Protein AF-Q4JMR0-F1 (afdb_monomer_lite)

Secondary structure (DSSP, 8-state):
----------S--SSHHHHHHHHHHHHHHHHHHHHTT-HHHHHHHHHHHHHHHHHHHHHT--TT-HHHHHHHHHHHHHHHHHHHHHHHHHHHHHHHHHHHHHHHHHHHHTT--

Sequence (113 aa):
MVRLREADVSGVPVSKNEFLDQFNKLNAHIETALEMHDFDRARRIDMARRQMLHEFTSKVMPDGDKVFFDTLERCAADNARAITHITSEMGRIRRKAGRKMRQLNGYRASRTQ

pLDDT: mean 83.4, std 15.15, range [33.69, 96.56]

Structure (mmCIF, N/CA/C/O backbone):
data_AF-Q4JMR0-F1
#
_entry.id   AF-Q4JMR0-F1
#
loop_
_atom_site.group_PDB
_atom_site.id
_atom_site.type_symbol
_atom_site.label_atom_id
_atom_site.label_alt_id
_atom_site.label_comp_id
_atom_site.label_asym_id
_atom_site.label_entity_id
_atom_site.label_seq_id
_atom_site.pdbx_PDB_ins_code
_atom_site.Cartn_x
_atom_site.Cartn_y
_atom_site.Cartn_z
_atom_site.occupancy
_atom_site.B_iso_or_equiv
_atom_site.auth_seq_id
_atom_site.auth_comp_id
_atom_site.auth_asym_id
_atom_site.auth_atom_id
_atom_site.pdbx_PDB_model_num
ATOM 1 N N . MET A 1 1 ? 19.218 -20.739 4.755 1.00 33.69 1 MET A N 1
ATOM 2 C CA . MET A 1 1 ? 17.925 -20.989 4.080 1.00 33.69 1 MET A CA 1
ATOM 3 C C . MET A 1 1 ? 16.813 -20.502 5.009 1.00 33.69 1 MET A C 1
ATOM 5 O O . MET A 1 1 ? 16.395 -21.241 5.887 1.00 33.69 1 MET A O 1
ATOM 9 N N . VAL A 1 2 ? 16.423 -19.226 4.915 1.00 35.34 2 VAL A N 1
ATOM 10 C CA . VAL A 1 2 ? 15.405 -18.630 5.801 1.00 35.34 2 VAL A CA 1
ATOM 11 C C . VAL A 1 2 ? 14.059 -18.705 5.085 1.00 35.34 2 VAL A C 1
ATOM 13 O O . VAL A 1 2 ? 13.845 -18.015 4.092 1.00 35.34 2 VAL A O 1
ATOM 16 N N . ARG A 1 3 ? 13.166 -19.583 5.554 1.00 40.12 3 ARG A N 1
ATOM 17 C CA . ARG A 1 3 ? 11.754 -19.568 5.155 1.00 40.12 3 ARG A CA 1
ATOM 18 C C . ARG A 1 3 ? 11.122 -18.316 5.761 1.00 40.12 3 ARG A C 1
ATOM 20 O O . ARG A 1 3 ? 10.903 -18.274 6.968 1.00 40.12 3 ARG A O 1
ATOM 27 N N . LEU A 1 4 ? 10.837 -17.316 4.929 1.00 38.19 4 LEU A N 1
ATOM 28 C CA . LEU A 1 4 ? 9.882 -16.263 5.260 1.00 38.19 4 LEU A CA 1
ATOM 29 C C . LEU A 1 4 ? 8.526 -16.952 5.439 1.00 38.19 4 LEU A C 1
ATOM 31 O O . LEU A 1 4 ? 7.879 -17.305 4.455 1.00 38.19 4 LEU A O 1
ATOM 35 N N . ARG A 1 5 ? 8.156 -17.245 6.691 1.00 43.50 5 ARG A N 1
ATOM 36 C CA . ARG A 1 5 ? 6.794 -17.666 7.018 1.00 43.50 5 ARG A C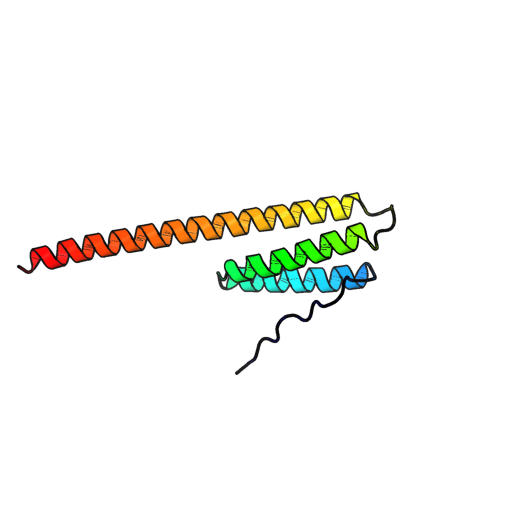A 1
ATOM 37 C C . ARG A 1 5 ? 5.865 -16.558 6.540 1.00 43.50 5 ARG A C 1
ATOM 39 O O . ARG A 1 5 ? 6.092 -15.386 6.840 1.00 43.50 5 ARG A O 1
ATOM 46 N N . GLU A 1 6 ? 4.880 -16.954 5.746 1.00 46.22 6 GLU A N 1
ATOM 47 C CA . GLU A 1 6 ? 3.750 -16.123 5.365 1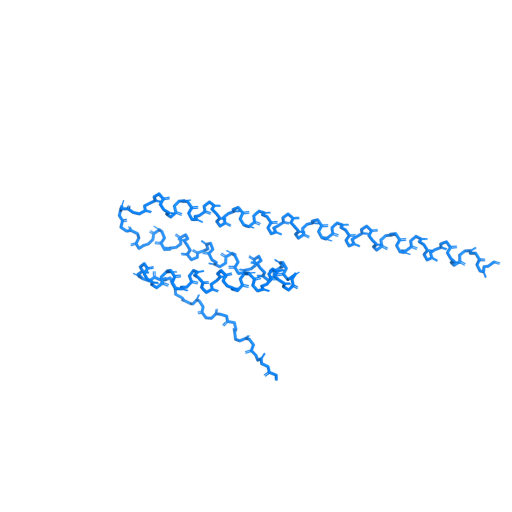.00 46.22 6 GLU A CA 1
ATOM 48 C C . GLU A 1 6 ? 3.207 -15.449 6.623 1.00 46.22 6 GLU A C 1
ATOM 50 O O . GLU A 1 6 ? 3.097 -16.084 7.673 1.00 46.22 6 GLU A O 1
ATOM 55 N N . ALA A 1 7 ? 2.987 -14.139 6.537 1.00 46.00 7 ALA A N 1
ATOM 56 C CA . ALA A 1 7 ? 2.469 -13.360 7.642 1.00 46.00 7 ALA A CA 1
ATOM 57 C C . ALA A 1 7 ? 1.128 -13.968 8.070 1.00 46.00 7 ALA A C 1
ATOM 59 O O . ALA A 1 7 ? 0.141 -13.877 7.344 1.00 46.00 7 ALA A O 1
ATOM 60 N N . ASP A 1 8 ? 1.130 -14.615 9.231 1.00 45.91 8 ASP A N 1
ATOM 61 C CA . ASP A 1 8 ? -0.069 -15.021 9.943 1.00 45.91 8 ASP A CA 1
ATOM 62 C C . ASP A 1 8 ? -0.809 -13.739 10.352 1.00 45.91 8 ASP A C 1
ATOM 64 O O . ASP A 1 8 ? -0.460 -13.072 11.325 1.00 45.91 8 ASP A O 1
ATOM 68 N N . VAL A 1 9 ? -1.750 -13.326 9.503 1.00 54.66 9 VAL A N 1
ATOM 69 C CA . VAL A 1 9 ? -2.705 -12.235 9.733 1.00 54.66 9 VAL A CA 1
ATOM 70 C C . VAL A 1 9 ? -4.089 -12.880 9.704 1.00 54.66 9 VAL A C 1
ATOM 72 O O . VAL A 1 9 ? -4.873 -12.665 8.785 1.00 54.66 9 VAL A O 1
ATOM 75 N N . SER A 1 10 ? -4.350 -13.793 10.641 1.00 52.53 10 SER A N 1
ATOM 76 C CA . SER A 1 10 ? -5.568 -14.616 10.649 1.00 52.53 10 SER A CA 1
ATOM 77 C C . SER A 1 10 ? -6.708 -14.063 11.518 1.00 52.53 10 SER A C 1
ATOM 79 O O . SER A 1 10 ? -7.729 -14.729 11.674 1.00 52.53 10 SER A O 1
ATOM 81 N N . GLY A 1 11 ? -6.608 -12.830 12.031 1.00 66.94 11 GLY A N 1
ATOM 82 C CA . GLY A 1 11 ? -7.671 -12.217 12.833 1.00 66.94 11 GLY A CA 1
ATOM 83 C C . GLY A 1 11 ? -7.814 -10.714 12.617 1.00 66.94 11 GLY A C 1
ATOM 84 O O . GLY 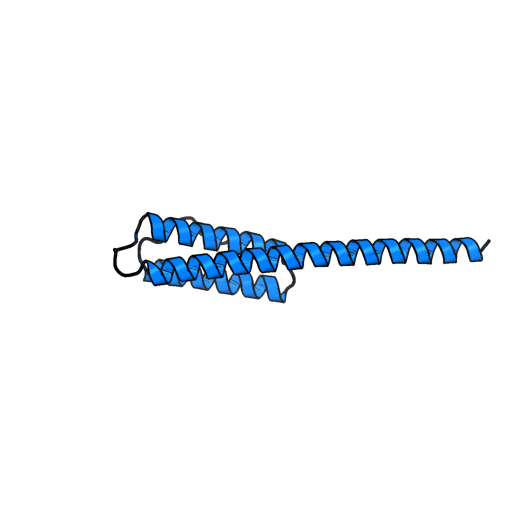A 1 11 ? -6.820 -10.000 12.511 1.00 66.94 11 GLY A O 1
ATOM 85 N N . VAL A 1 12 ? -9.063 -10.235 12.579 1.00 72.06 12 VAL A N 1
ATOM 86 C CA . VAL A 1 12 ? -9.374 -8.801 12.685 1.00 72.06 12 VAL A CA 1
ATOM 87 C C . VAL A 1 12 ? -8.888 -8.323 14.054 1.00 72.06 12 VAL A C 1
ATOM 89 O O . VAL A 1 12 ? -9.289 -8.930 15.050 1.00 72.06 12 VAL A O 1
ATOM 92 N N . PRO A 1 13 ? -8.067 -7.261 14.137 1.00 77.69 13 PRO A N 1
ATOM 93 C CA . PRO A 1 13 ? -7.642 -6.721 15.421 1.00 77.69 13 PRO A CA 1
ATOM 94 C C . PRO A 1 13 ? -8.856 -6.329 16.263 1.00 77.69 13 PRO A C 1
ATOM 96 O O . PRO A 1 13 ? -9.778 -5.692 15.753 1.00 77.69 13 PRO A O 1
ATOM 99 N N . VAL A 1 14 ? -8.861 -6.672 17.550 1.00 79.25 14 VAL A N 1
ATOM 100 C CA . VAL A 1 14 ? -10.007 -6.387 18.437 1.00 79.25 14 VAL A CA 1
ATOM 101 C C . VAL A 1 14 ? -9.826 -5.105 19.251 1.00 79.25 14 VAL A C 1
ATOM 103 O O . VAL A 1 14 ? -10.750 -4.657 19.924 1.00 79.25 14 VAL A O 1
ATOM 106 N N . SER A 1 15 ? -8.646 -4.482 19.181 1.00 85.81 15 SER A N 1
ATOM 107 C CA . SER A 1 15 ? -8.340 -3.210 19.843 1.00 85.81 15 SER A CA 1
ATOM 108 C C . SER A 1 15 ? -7.543 -2.267 18.940 1.00 85.81 15 SER A C 1
ATOM 110 O O . SER A 1 15 ? -6.853 -2.700 18.017 1.00 85.81 15 SER A O 1
ATOM 112 N N . LYS A 1 16 ? -7.587 -0.961 19.241 1.00 84.50 16 LYS A N 1
ATOM 113 C CA . LYS A 1 16 ? -6.831 0.069 18.506 1.00 84.50 16 LYS A CA 1
ATOM 114 C C . LYS A 1 16 ? -5.318 -0.175 18.535 1.00 84.50 16 LYS A C 1
ATOM 116 O O . LYS A 1 16 ? -4.662 0.017 17.520 1.00 84.50 16 LYS A O 1
ATOM 121 N N . ASN A 1 17 ? -4.769 -0.620 19.666 1.00 88.56 17 ASN A N 1
ATOM 122 C CA . ASN A 1 17 ? -3.331 -0.884 19.789 1.00 88.56 17 ASN A CA 1
ATOM 123 C C . ASN A 1 17 ? -2.908 -2.068 18.919 1.00 88.56 17 ASN A C 1
ATOM 125 O O . ASN A 1 17 ? -1.956 -1.963 18.154 1.00 88.56 17 ASN A O 1
ATOM 129 N N . GLU A 1 18 ? -3.670 -3.161 18.973 1.00 88.88 18 GLU A N 1
ATOM 130 C CA . GLU A 1 18 ? -3.414 -4.328 18.132 1.00 88.88 18 GLU A CA 1
ATOM 131 C C . GLU A 1 18 ? -3.539 -3.985 16.641 1.00 88.88 18 GLU A C 1
ATOM 133 O O . GLU A 1 18 ? -2.708 -4.404 15.835 1.00 88.88 18 GLU A O 1
ATOM 138 N N . PHE A 1 19 ? -4.533 -3.167 16.278 1.00 89.56 19 PHE A N 1
ATOM 139 C CA . PHE A 1 19 ? -4.675 -2.648 14.922 1.00 89.56 19 PHE A CA 1
ATOM 140 C C . PHE A 1 19 ? -3.426 -1.880 14.484 1.00 89.56 19 PHE A C 1
ATOM 142 O O . PHE A 1 19 ? -2.882 -2.166 13.421 1.00 89.56 19 PHE A O 1
ATOM 149 N N . LEU A 1 20 ? -2.944 -0.937 15.300 1.00 89.62 20 LEU A N 1
ATOM 150 C CA . LEU A 1 20 ? -1.766 -0.134 14.969 1.00 89.62 20 LEU A CA 1
ATOM 151 C C . LEU A 1 20 ? -0.508 -1.000 14.821 1.00 89.62 20 LEU A C 1
ATOM 153 O O . LEU A 1 20 ? 0.255 -0.800 13.877 1.00 89.62 20 LEU A O 1
ATOM 157 N N . ASP A 1 21 ? -0.317 -1.996 15.687 1.00 93.19 21 ASP A N 1
ATOM 158 C CA . ASP A 1 21 ? 0.815 -2.923 15.600 1.00 93.19 21 ASP A CA 1
ATOM 159 C C . ASP A 1 21 ? 0.792 -3.733 14.301 1.00 93.19 21 ASP A C 1
ATOM 161 O O . ASP A 1 21 ? 1.806 -3.845 13.603 1.00 93.19 21 ASP A O 1
ATOM 165 N N . GLN A 1 22 ? -0.365 -4.299 13.950 1.00 92.88 22 GLN A N 1
ATOM 166 C CA . GLN A 1 22 ? -0.513 -5.069 12.719 1.00 92.88 22 GLN A CA 1
ATOM 167 C C . GLN A 1 22 ? -0.400 -4.177 11.471 1.00 92.88 22 GLN A C 1
ATOM 169 O O . GLN A 1 22 ? 0.284 -4.541 10.510 1.00 92.88 22 GLN A O 1
ATOM 174 N N . PHE A 1 23 ? -0.990 -2.981 11.501 1.00 92.56 23 PHE A N 1
ATOM 175 C CA . PHE A 1 23 ? -0.908 -2.000 10.421 1.00 92.56 23 PHE A CA 1
ATOM 176 C C . PHE A 1 23 ? 0.542 -1.570 10.159 1.00 92.56 23 PHE A C 1
ATOM 178 O O . PHE A 1 23 ? 0.993 -1.569 9.012 1.00 92.56 23 PHE A O 1
ATOM 185 N N . ASN A 1 24 ? 1.306 -1.287 11.219 1.00 93.06 24 ASN A N 1
ATOM 186 C CA . ASN A 1 24 ? 2.718 -0.921 11.120 1.00 93.06 24 ASN A CA 1
ATOM 187 C C . ASN A 1 24 ? 3.586 -2.072 10.594 1.00 93.06 24 ASN A C 1
ATOM 189 O O . ASN A 1 24 ? 4.455 -1.843 9.753 1.00 93.06 24 ASN A O 1
ATOM 193 N N . LYS A 1 25 ? 3.322 -3.320 11.007 1.00 95.50 25 LYS A N 1
ATOM 194 C CA . LYS A 1 25 ? 4.004 -4.501 10.440 1.00 95.50 25 LYS A CA 1
ATOM 195 C C . LYS A 1 25 ? 3.768 -4.623 8.934 1.00 95.50 25 LYS A C 1
ATOM 197 O O . LYS A 1 25 ? 4.703 -4.891 8.180 1.00 95.50 25 LYS A O 1
ATOM 202 N N . LEU A 1 26 ? 2.532 -4.411 8.481 1.00 95.06 26 LEU A N 1
ATOM 203 C CA . LEU A 1 26 ? 2.209 -4.437 7.054 1.00 95.06 26 LEU A CA 1
ATOM 204 C C . LEU A 1 26 ? 2.881 -3.288 6.292 1.00 95.06 26 LEU A C 1
ATOM 206 O O . LEU A 1 26 ? 3.369 -3.525 5.189 1.00 95.06 26 LEU A O 1
ATOM 210 N N . ASN A 1 27 ? 2.976 -2.089 6.877 1.00 94.25 27 ASN A N 1
ATOM 211 C CA . ASN A 1 27 ? 3.726 -0.973 6.286 1.00 94.25 27 ASN A CA 1
ATOM 212 C C . ASN A 1 27 ? 5.202 -1.320 6.084 1.00 94.25 27 ASN A C 1
ATOM 214 O O . ASN A 1 27 ? 5.690 -1.203 4.963 1.00 94.25 27 ASN A O 1
ATOM 218 N N . ALA A 1 28 ? 5.870 -1.847 7.112 1.00 95.75 28 ALA A N 1
ATOM 219 C CA . ALA A 1 28 ? 7.270 -2.252 7.010 1.00 95.75 28 ALA A CA 1
ATOM 220 C C . ALA A 1 28 ? 7.483 -3.300 5.901 1.00 95.75 28 ALA A C 1
ATOM 222 O O . ALA A 1 28 ? 8.415 -3.207 5.105 1.00 95.75 28 ALA A O 1
ATOM 223 N N . HIS A 1 29 ? 6.579 -4.279 5.776 1.00 95.38 29 HIS A N 1
ATOM 224 C CA . HIS A 1 29 ? 6.656 -5.269 4.699 1.00 95.38 29 HIS A CA 1
ATOM 225 C C . HIS A 1 29 ? 6.420 -4.676 3.299 1.00 95.38 29 HIS A C 1
ATOM 227 O O . HIS A 1 29 ? 7.023 -5.155 2.334 1.00 95.38 29 HIS A O 1
ATOM 233 N N . ILE A 1 30 ? 5.550 -3.666 3.170 1.00 94.00 30 ILE A N 1
ATOM 234 C CA . ILE A 1 30 ? 5.350 -2.931 1.912 1.00 94.00 30 ILE A CA 1
ATOM 235 C C . ILE A 1 30 ? 6.628 -2.175 1.554 1.00 94.00 30 ILE A C 1
ATOM 237 O O . ILE A 1 30 ? 7.097 -2.312 0.428 1.00 94.00 30 ILE A O 1
ATOM 241 N N . GLU A 1 31 ? 7.217 -1.444 2.500 1.00 94.50 31 GLU A N 1
ATOM 242 C CA . GLU A 1 31 ? 8.467 -0.698 2.309 1.00 94.50 31 GLU A CA 1
ATOM 243 C C . GLU A 1 31 ? 9.597 -1.618 1.836 1.00 94.50 31 GLU A C 1
ATOM 245 O O . GLU A 1 31 ? 10.160 -1.392 0.765 1.00 94.50 31 GLU A O 1
ATOM 250 N N . THR A 1 32 ? 9.828 -2.741 2.525 1.00 96.56 32 THR A N 1
ATOM 251 C CA . THR A 1 32 ? 10.826 -3.738 2.100 1.00 96.56 32 THR A CA 1
ATOM 252 C C . THR A 1 32 ? 10.543 -4.286 0.693 1.00 96.56 32 THR A C 1
ATOM 254 O O . THR A 1 32 ? 11.461 -4.514 -0.094 1.00 96.56 32 THR A O 1
ATOM 257 N N . ALA A 1 33 ? 9.276 -4.529 0.334 1.00 93.88 33 ALA A N 1
ATOM 258 C CA . ALA A 1 33 ? 8.932 -5.001 -1.009 1.00 93.88 33 ALA A CA 1
ATOM 259 C C . ALA A 1 33 ? 9.187 -3.932 -2.088 1.00 93.88 33 ALA A C 1
ATOM 261 O O . ALA A 1 33 ? 9.639 -4.270 -3.184 1.00 93.88 33 ALA A O 1
ATOM 262 N N . LEU A 1 34 ? 8.940 -2.655 -1.780 1.00 91.50 34 LEU A N 1
ATOM 263 C CA . LEU A 1 34 ? 9.223 -1.530 -2.674 1.00 91.50 34 LEU A CA 1
ATOM 264 C C . LEU A 1 34 ? 10.729 -1.331 -2.885 1.00 91.50 34 LEU A C 1
ATOM 266 O O . LEU A 1 34 ? 11.151 -1.151 -4.029 1.00 91.50 34 LEU A O 1
ATOM 270 N N . GLU A 1 35 ? 11.531 -1.427 -1.822 1.00 94.38 35 GLU A N 1
ATOM 271 C CA . GLU A 1 35 ? 13.001 -1.367 -1.881 1.00 94.38 35 GLU A CA 1
ATOM 272 C C . GLU A 1 35 ? 13.586 -2.465 -2.775 1.00 94.38 35 GLU A C 1
ATOM 274 O O . GLU A 1 35 ? 14.505 -2.223 -3.552 1.00 94.38 35 GLU A O 1
ATOM 279 N N . MET A 1 36 ? 13.007 -3.667 -2.729 1.00 94.44 36 MET A N 1
ATOM 280 C CA . MET A 1 36 ? 13.404 -4.785 -3.591 1.00 94.44 36 MET A CA 1
ATOM 281 C C . MET A 1 36 ? 12.802 -4.724 -5.003 1.00 94.44 36 MET A C 1
ATOM 283 O O . MET A 1 36 ? 12.987 -5.654 -5.790 1.00 94.44 36 MET A O 1
ATOM 287 N N . HIS A 1 37 ? 12.059 -3.663 -5.334 1.00 91.88 37 HIS A N 1
ATOM 288 C CA . HIS A 1 37 ? 11.308 -3.517 -6.585 1.00 91.88 37 HIS A CA 1
ATOM 289 C C . HIS A 1 37 ? 10.323 -4.670 -6.869 1.00 91.88 37 HIS A C 1
ATOM 291 O O . HIS A 1 37 ? 9.938 -4.912 -8.019 1.00 91.88 37 HIS A O 1
ATOM 297 N N . ASP A 1 38 ? 9.880 -5.374 -5.826 1.00 93.19 38 ASP A N 1
ATOM 298 C CA . ASP A 1 38 ? 8.872 -6.430 -5.895 1.00 93.19 38 ASP A CA 1
ATOM 299 C C . ASP A 1 38 ? 7.473 -5.814 -5.742 1.00 93.19 38 ASP A C 1
ATOM 301 O O . ASP A 1 38 ? 6.782 -5.949 -4.727 1.00 93.19 38 ASP A O 1
ATOM 305 N N . PHE A 1 39 ? 7.061 -5.078 -6.778 1.00 90.12 39 PHE A N 1
ATOM 306 C CA . PHE A 1 39 ? 5.797 -4.334 -6.784 1.00 90.12 39 PHE A CA 1
ATOM 307 C C . PHE A 1 39 ? 4.565 -5.244 -6.705 1.00 90.12 39 PHE A C 1
ATOM 309 O O . PHE A 1 39 ? 3.540 -4.855 -6.145 1.00 90.12 39 PHE A O 1
ATOM 316 N N . ASP A 1 40 ? 4.661 -6.474 -7.214 1.00 90.12 40 ASP A N 1
ATOM 317 C CA . ASP A 1 40 ? 3.582 -7.453 -7.104 1.00 90.12 40 ASP A CA 1
ATOM 318 C C . ASP A 1 40 ? 3.391 -7.916 -5.659 1.00 90.12 40 ASP A C 1
ATOM 320 O O . ASP A 1 40 ? 2.253 -8.040 -5.197 1.00 90.12 40 ASP A O 1
ATOM 324 N N . ARG A 1 41 ? 4.486 -8.140 -4.923 1.00 93.44 41 ARG A N 1
ATOM 325 C CA . ARG A 1 41 ? 4.419 -8.427 -3.489 1.00 93.44 41 ARG A CA 1
ATOM 326 C C . ARG A 1 41 ? 3.910 -7.228 -2.700 1.00 93.44 41 ARG A C 1
ATOM 328 O O . ARG A 1 41 ? 3.007 -7.414 -1.887 1.00 93.44 41 ARG A O 1
ATOM 335 N N . ALA A 1 42 ? 4.414 -6.023 -2.976 1.00 93.94 42 ALA A N 1
ATOM 336 C CA . ALA A 1 42 ? 3.935 -4.796 -2.335 1.00 93.94 42 ALA A CA 1
ATOM 337 C C . ALA A 1 42 ? 2.413 -4.637 -2.506 1.00 93.94 42 ALA A C 1
ATOM 339 O O . ALA A 1 42 ? 1.700 -4.395 -1.535 1.00 93.94 42 ALA A O 1
ATOM 340 N N . ARG A 1 43 ? 1.894 -4.891 -3.717 1.00 92.12 43 ARG A N 1
ATOM 341 C CA . ARG A 1 43 ? 0.454 -4.858 -4.012 1.00 92.12 43 ARG A CA 1
ATOM 342 C C . ARG A 1 43 ? -0.350 -5.869 -3.189 1.00 92.12 43 ARG A C 1
ATOM 344 O O . ARG A 1 43 ? -1.409 -5.516 -2.679 1.00 92.12 43 ARG A O 1
ATOM 351 N N . ARG A 1 44 ? 0.120 -7.116 -3.058 1.00 93.44 44 ARG A N 1
ATOM 352 C CA . ARG A 1 44 ? -0.581 -8.148 -2.266 1.00 93.44 44 ARG A CA 1
ATOM 353 C C . ARG A 1 44 ? -0.640 -7.791 -0.780 1.00 93.44 44 ARG A C 1
ATOM 355 O O . ARG A 1 44 ? -1.685 -7.961 -0.161 1.00 93.44 44 ARG A O 1
ATOM 362 N N . ILE A 1 45 ? 0.453 -7.269 -0.224 1.00 94.62 45 ILE A N 1
ATOM 363 C CA . ILE A 1 45 ? 0.499 -6.847 1.185 1.00 94.62 45 ILE A CA 1
ATOM 364 C C . ILE A 1 45 ? -0.416 -5.635 1.408 1.00 94.62 45 ILE A C 1
ATOM 366 O O . ILE A 1 45 ? -1.171 -5.602 2.377 1.00 94.62 45 ILE A O 1
ATOM 370 N N . ASP A 1 46 ? -0.414 -4.671 0.484 1.00 93.69 46 ASP A N 1
ATOM 371 C CA . ASP A 1 46 ? -1.294 -3.501 0.542 1.00 93.69 46 ASP A CA 1
ATOM 372 C C . ASP A 1 46 ? -2.786 -3.878 0.504 1.00 93.69 46 ASP A C 1
ATOM 374 O O . ASP A 1 46 ? -3.590 -3.299 1.236 1.00 93.69 46 ASP A O 1
ATOM 378 N N . MET A 1 47 ? -3.159 -4.895 -0.285 1.00 92.19 47 MET A N 1
ATOM 379 C CA . MET A 1 47 ? -4.518 -5.450 -0.272 1.00 92.19 47 MET A CA 1
ATOM 380 C C . MET A 1 47 ? -4.908 -5.976 1.113 1.00 92.19 47 MET A C 1
ATOM 382 O O . MET A 1 47 ? -5.987 -5.639 1.595 1.00 92.19 47 MET A O 1
ATOM 386 N N . ALA A 1 48 ? -4.030 -6.742 1.766 1.00 93.50 48 ALA A N 1
ATOM 387 C CA . ALA A 1 48 ? -4.280 -7.243 3.118 1.00 93.50 48 ALA A CA 1
ATOM 388 C C . ALA A 1 48 ? -4.409 -6.096 4.138 1.00 93.50 48 ALA A C 1
ATOM 390 O O . ALA A 1 48 ? -5.330 -6.096 4.952 1.00 93.50 48 ALA A O 1
ATOM 391 N N . ARG A 1 49 ? -3.547 -5.072 4.043 1.00 94.38 49 ARG A N 1
ATOM 392 C CA . ARG A 1 49 ? -3.607 -3.874 4.901 1.00 94.38 49 ARG A CA 1
ATOM 393 C C . ARG A 1 49 ? -4.938 -3.140 4.768 1.00 94.38 49 ARG A C 1
ATOM 395 O O . ARG A 1 49 ? -5.524 -2.748 5.772 1.00 94.38 49 ARG A O 1
ATOM 402 N N . ARG A 1 50 ? -5.429 -2.960 3.538 1.00 92.75 50 ARG A N 1
ATOM 403 C CA . ARG A 1 50 ? -6.724 -2.310 3.281 1.00 92.75 50 ARG A CA 1
ATOM 404 C C . ARG A 1 50 ? -7.902 -3.139 3.772 1.00 92.75 50 ARG A C 1
ATOM 406 O O . ARG A 1 50 ? -8.836 -2.562 4.315 1.00 92.75 50 ARG A O 1
ATOM 413 N N . GLN A 1 51 ? -7.846 -4.460 3.615 1.00 92.06 51 GLN A N 1
ATOM 414 C CA . GLN A 1 51 ? -8.890 -5.345 4.125 1.00 92.06 51 GLN A CA 1
ATOM 415 C C . GLN A 1 51 ? -8.986 -5.261 5.653 1.00 92.06 51 GLN A C 1
ATOM 417 O O . GLN A 1 51 ? -10.067 -5.029 6.181 1.00 92.06 51 GLN A O 1
ATOM 422 N N . MET A 1 52 ? -7.850 -5.352 6.350 1.00 91.38 52 MET A N 1
ATOM 423 C CA . MET A 1 52 ? -7.783 -5.203 7.808 1.00 91.38 52 MET A CA 1
ATOM 424 C C . MET A 1 52 ? -8.329 -3.852 8.272 1.00 91.38 52 MET A C 1
ATOM 426 O O . MET A 1 52 ? -9.104 -3.797 9.223 1.00 91.38 52 MET A O 1
ATOM 430 N N . LEU A 1 53 ? -7.930 -2.768 7.602 1.00 90.56 53 LEU A N 1
ATOM 431 C CA . LEU A 1 53 ? -8.411 -1.423 7.897 1.00 90.56 53 LEU A CA 1
ATOM 432 C C . LEU A 1 53 ? -9.934 -1.339 7.784 1.00 90.56 53 LEU A C 1
ATOM 434 O O . LEU A 1 53 ? -10.584 -0.927 8.737 1.00 90.56 53 LEU A O 1
ATOM 438 N N . HIS A 1 54 ? -10.487 -1.800 6.664 1.00 88.94 54 HIS A N 1
ATOM 439 C CA . HIS A 1 54 ? -11.925 -1.785 6.424 1.00 88.94 54 HIS A CA 1
ATOM 440 C C . HIS A 1 54 ? -12.707 -2.645 7.433 1.00 88.94 54 HIS A C 1
ATOM 442 O O . HIS A 1 54 ? -13.784 -2.275 7.900 1.00 88.94 54 HIS A O 1
ATOM 448 N N . GLU A 1 55 ? -12.173 -3.811 7.795 1.00 88.62 55 GLU A N 1
ATOM 449 C CA . GLU A 1 55 ? -12.809 -4.694 8.772 1.00 88.62 55 GLU A CA 1
ATOM 450 C C . GLU A 1 55 ? -12.776 -4.110 10.184 1.00 88.62 55 GLU A C 1
ATOM 452 O O . GLU A 1 55 ? -13.769 -4.215 10.905 1.00 88.62 55 GLU A O 1
ATOM 457 N N . PHE A 1 56 ? -11.671 -3.467 10.569 1.00 87.12 56 PHE A N 1
ATOM 458 C CA . PHE A 1 56 ? -11.537 -2.805 11.863 1.00 87.12 56 PHE A CA 1
ATOM 459 C C . PHE A 1 56 ? -12.510 -1.626 11.993 1.00 87.12 56 PHE A C 1
ATOM 461 O O . PHE A 1 56 ? -13.240 -1.530 12.983 1.00 87.12 56 PHE A O 1
ATOM 468 N N . THR A 1 57 ? -12.577 -0.768 10.969 1.00 85.19 57 THR A N 1
ATOM 469 C CA . THR A 1 57 ? -13.476 0.397 10.943 1.00 85.19 57 THR A CA 1
ATOM 470 C C . THR A 1 57 ? -14.945 -0.006 10.963 1.00 85.19 57 THR A C 1
ATOM 472 O O . THR A 1 57 ? -15.754 0.662 11.600 1.00 85.19 57 THR A O 1
ATOM 475 N N . SER A 1 58 ? -15.290 -1.129 10.332 1.00 83.31 58 SER A N 1
ATOM 476 C CA . SER A 1 58 ? -16.674 -1.605 10.261 1.00 83.31 58 SER A CA 1
ATOM 477 C C . SER A 1 58 ? -17.153 -2.339 11.520 1.00 83.31 58 SER A C 1
ATOM 479 O O . SER A 1 58 ? -18.354 -2.367 11.774 1.00 83.31 58 SER A O 1
ATOM 481 N N . LYS A 1 59 ? -16.258 -2.989 12.281 1.00 81.25 59 LYS A N 1
ATOM 482 C CA . LYS A 1 59 ? -16.647 -3.930 13.357 1.00 81.25 59 LYS A CA 1
ATOM 483 C C . LYS A 1 59 ? -16.328 -3.461 14.772 1.00 81.25 59 LYS A C 1
ATOM 485 O O . LYS A 1 59 ? -16.977 -3.915 15.709 1.00 81.25 59 LYS A O 1
ATOM 490 N N . VAL A 1 60 ? -15.305 -2.628 14.942 1.00 75.88 60 VAL A N 1
ATOM 491 C CA . VAL A 1 60 ? -14.716 -2.342 16.264 1.00 75.88 60 VAL A CA 1
ATOM 492 C C . VAL A 1 60 ? -14.833 -0.864 16.633 1.00 75.88 60 VAL A C 1
ATOM 494 O O . VAL A 1 60 ? -14.672 -0.501 17.796 1.00 75.88 60 VAL A O 1
ATOM 497 N N . MET A 1 61 ? -15.100 0.011 15.664 1.00 70.44 61 MET A N 1
ATOM 498 C CA . MET A 1 61 ? -14.833 1.434 15.830 1.00 70.44 61 MET A CA 1
ATOM 499 C C . MET A 1 61 ? -15.843 2.136 16.766 1.00 70.44 61 MET A C 1
ATOM 501 O O . MET A 1 61 ? -17.039 2.128 16.480 1.00 70.44 61 MET A O 1
ATOM 505 N N . PRO A 1 62 ? -15.388 2.793 17.851 1.00 60.97 62 PRO A N 1
ATOM 506 C CA . PRO A 1 62 ? -16.219 3.704 18.637 1.00 60.97 62 PRO A CA 1
ATOM 507 C C . PRO A 1 62 ? -16.332 5.060 17.925 1.00 60.97 62 PRO A C 1
ATOM 509 O O . PRO A 1 62 ? -15.339 5.532 17.377 1.00 60.97 62 PRO A O 1
ATOM 512 N N . ASP A 1 63 ? -17.497 5.714 17.978 1.00 60.94 63 ASP A N 1
ATOM 513 C CA . ASP A 1 63 ? -17.900 6.904 17.189 1.00 60.94 63 ASP A CA 1
ATOM 514 C C . ASP A 1 63 ? -16.948 8.136 17.190 1.00 60.94 63 ASP A C 1
ATOM 516 O O . ASP A 1 63 ? -17.192 9.108 16.478 1.00 60.94 63 ASP A O 1
ATOM 520 N N . GLY A 1 64 ? -15.832 8.125 17.926 1.00 63.66 64 GLY A N 1
ATOM 521 C CA . GLY A 1 64 ? -14.895 9.250 18.054 1.00 63.66 64 GLY A CA 1
ATOM 522 C C . GLY A 1 64 ? -13.776 9.361 17.003 1.00 63.66 64 GLY A C 1
ATOM 523 O O . GLY A 1 64 ? -13.216 10.443 16.856 1.00 63.66 64 GLY A O 1
ATOM 524 N N . ASP A 1 65 ? -13.444 8.299 16.257 1.00 77.25 65 ASP A N 1
ATOM 525 C CA . ASP A 1 65 ? -12.222 8.258 15.418 1.00 77.25 65 ASP A CA 1
ATOM 526 C C . ASP A 1 65 ? -12.473 8.214 13.894 1.00 77.25 65 ASP A C 1
ATOM 528 O O . ASP A 1 65 ? -11.541 8.030 13.105 1.00 77.25 65 ASP A O 1
ATOM 532 N N . LYS A 1 66 ? -13.716 8.416 13.437 1.00 79.12 66 LYS A N 1
ATOM 533 C CA . LYS A 1 66 ? -14.103 8.199 12.029 1.00 79.12 66 LYS A CA 1
ATOM 534 C C . LYS A 1 66 ? -13.221 8.950 11.021 1.00 79.12 66 LYS A C 1
ATOM 536 O O . LYS A 1 66 ? -12.783 8.375 10.031 1.00 79.12 66 LYS A O 1
ATOM 541 N N . VAL A 1 67 ? -12.921 10.225 11.279 1.00 85.00 67 VAL A N 1
ATOM 542 C CA . VAL A 1 67 ? -12.126 11.067 10.361 1.00 85.00 67 VAL A CA 1
ATOM 543 C C . VAL A 1 67 ? -10.689 10.556 10.209 1.00 85.00 67 VAL A C 1
ATOM 545 O O . VAL A 1 67 ? -10.131 10.598 9.110 1.00 85.00 67 VAL A O 1
ATOM 548 N N . PHE A 1 68 ? -10.089 10.054 11.291 1.00 84.31 68 PHE A N 1
ATOM 549 C CA . PHE A 1 68 ? -8.748 9.469 11.258 1.00 84.31 68 PHE A CA 1
ATOM 550 C C . PHE A 1 68 ? -8.720 8.241 10.344 1.00 84.31 68 PHE A C 1
ATOM 552 O O . PHE A 1 68 ? -7.868 8.141 9.460 1.00 84.31 68 PHE A O 1
ATOM 559 N N . PHE A 1 69 ? -9.692 7.347 10.504 1.00 84.88 69 PHE A N 1
ATOM 560 C CA . PHE A 1 69 ? -9.768 6.124 9.715 1.00 84.88 69 PHE A CA 1
ATOM 561 C C . PHE A 1 69 ? -10.180 6.364 8.258 1.00 84.88 69 PHE A C 1
ATOM 563 O O . PHE A 1 69 ? -9.571 5.774 7.369 1.00 84.88 69 PHE A O 1
ATOM 570 N N . ASP A 1 70 ? -11.104 7.292 7.987 1.00 87.06 70 ASP A N 1
ATOM 571 C CA . ASP A 1 70 ? -11.429 7.729 6.620 1.00 87.06 70 ASP A CA 1
ATOM 572 C C . ASP A 1 70 ? -10.167 8.261 5.907 1.00 87.06 70 ASP A C 1
ATOM 574 O O . ASP A 1 70 ? -9.933 8.001 4.724 1.00 87.06 70 ASP A O 1
ATOM 578 N N . THR A 1 71 ? -9.326 9.010 6.631 1.00 87.81 71 THR A N 1
ATOM 579 C CA . THR A 1 71 ? -8.048 9.513 6.105 1.00 87.81 71 THR A CA 1
ATOM 580 C C . THR A 1 71 ? -7.080 8.364 5.837 1.00 87.81 71 THR A C 1
ATOM 582 O O . THR A 1 71 ? -6.451 8.318 4.779 1.00 87.81 71 THR A O 1
ATOM 585 N N . LEU A 1 72 ? -6.994 7.404 6.757 1.00 89.25 72 LEU A N 1
ATOM 586 C CA . LEU A 1 72 ? -6.138 6.231 6.616 1.00 89.25 72 LEU A CA 1
ATOM 587 C C . LEU A 1 72 ? -6.551 5.360 5.417 1.00 89.25 72 LEU A C 1
ATOM 589 O O . LEU A 1 72 ? -5.687 4.884 4.676 1.00 89.25 72 LEU A O 1
ATOM 593 N N . GLU A 1 73 ? -7.856 5.207 5.177 1.00 89.44 73 GLU A N 1
ATOM 594 C CA . GLU A 1 73 ? -8.399 4.481 4.023 1.00 89.44 73 GLU A CA 1
ATOM 595 C C . GLU A 1 73 ? -8.033 5.167 2.709 1.00 89.44 73 GLU A C 1
ATOM 597 O O . GLU A 1 73 ? -7.575 4.501 1.776 1.00 89.44 73 GLU A O 1
ATOM 602 N N . ARG A 1 74 ? -8.152 6.500 2.645 1.00 91.06 74 ARG A N 1
ATOM 603 C CA . ARG A 1 74 ? -7.729 7.281 1.472 1.00 91.06 74 ARG A CA 1
ATOM 604 C C . ARG A 1 74 ? -6.241 7.102 1.194 1.00 91.06 74 ARG A C 1
ATOM 606 O O . ARG A 1 74 ? -5.886 6.736 0.079 1.00 91.06 74 ARG A O 1
ATOM 613 N N . CYS A 1 75 ? -5.383 7.252 2.203 1.00 90.56 75 CYS A N 1
ATOM 614 C CA . CYS A 1 75 ? -3.940 7.042 2.050 1.00 90.56 75 CYS A CA 1
ATOM 615 C C . CYS A 1 75 ? -3.622 5.638 1.518 1.00 90.56 75 CYS A C 1
ATOM 617 O O . CYS A 1 75 ? -2.809 5.469 0.608 1.00 90.56 75 CYS A O 1
ATOM 619 N N . ALA A 1 76 ? -4.290 4.612 2.047 1.00 89.50 76 ALA A N 1
ATOM 620 C CA . ALA A 1 76 ? -4.079 3.251 1.584 1.00 89.50 76 ALA A CA 1
ATOM 621 C C . ALA A 1 76 ? -4.578 3.042 0.142 1.00 89.50 76 ALA A C 1
ATOM 623 O O . ALA A 1 76 ? -3.914 2.369 -0.648 1.00 89.50 76 ALA A O 1
ATOM 624 N N . ALA A 1 77 ? -5.711 3.637 -0.234 1.00 88.62 77 ALA A N 1
ATOM 625 C CA . ALA A 1 77 ? -6.209 3.609 -1.606 1.00 88.62 77 ALA A CA 1
ATOM 626 C C . ALA A 1 77 ? -5.263 4.332 -2.581 1.00 88.62 77 ALA A C 1
ATOM 628 O O . ALA A 1 77 ? -5.094 3.890 -3.718 1.00 88.62 77 ALA A O 1
ATOM 629 N N . ASP A 1 78 ? -4.641 5.429 -2.159 1.00 92.75 78 ASP A N 1
ATOM 630 C CA . ASP A 1 78 ? -3.685 6.195 -2.962 1.00 92.75 78 ASP A CA 1
ATOM 631 C C . ASP A 1 78 ? -2.411 5.381 -3.216 1.00 92.75 78 ASP A C 1
ATOM 633 O O . ASP A 1 78 ? -1.969 5.267 -4.364 1.00 92.75 78 ASP A O 1
ATOM 637 N N . ASN A 1 79 ? -1.900 4.705 -2.182 1.00 90.44 79 ASN A N 1
ATOM 638 C CA . ASN A 1 79 ? -0.784 3.763 -2.296 1.00 90.44 79 ASN A CA 1
ATOM 639 C C . ASN A 1 79 ? -1.088 2.645 -3.305 1.00 90.44 79 ASN A C 1
ATOM 641 O O . ASN A 1 79 ? -0.268 2.353 -4.180 1.00 90.44 79 ASN A O 1
ATOM 645 N N . ALA A 1 80 ? -2.292 2.066 -3.254 1.00 89.25 80 ALA A N 1
ATOM 646 C CA . ALA A 1 80 ? -2.714 1.037 -4.202 1.00 89.25 80 ALA A CA 1
ATOM 647 C C . ALA A 1 80 ? -2.700 1.539 -5.658 1.00 89.25 80 ALA A C 1
ATOM 649 O O . ALA A 1 80 ? -2.252 0.825 -6.566 1.00 89.25 80 ALA A O 1
ATOM 650 N N . ARG A 1 81 ? -3.158 2.779 -5.893 1.00 90.94 81 ARG A N 1
ATOM 651 C CA . ARG A 1 81 ? -3.131 3.406 -7.225 1.00 90.94 81 ARG A CA 1
ATOM 652 C C . ARG A 1 81 ? -1.698 3.645 -7.695 1.00 90.94 81 ARG A C 1
ATOM 654 O O . ARG A 1 81 ? -1.378 3.300 -8.834 1.00 90.94 81 ARG A O 1
ATOM 661 N N . ALA A 1 82 ? -0.826 4.146 -6.822 1.00 90.12 82 ALA A N 1
ATOM 662 C CA . ALA A 1 82 ? 0.582 4.378 -7.133 1.00 90.12 82 ALA A CA 1
ATOM 663 C C . ALA A 1 82 ? 1.318 3.076 -7.503 1.00 90.12 82 ALA A C 1
ATOM 665 O O . ALA A 1 82 ? 1.943 3.002 -8.564 1.00 90.12 82 ALA A O 1
ATOM 666 N N . ILE A 1 83 ? 1.179 2.018 -6.692 1.00 89.44 83 ILE A N 1
ATOM 667 C CA . ILE A 1 83 ? 1.804 0.708 -6.952 1.00 89.44 83 ILE A CA 1
ATOM 668 C C . ILE A 1 83 ? 1.306 0.123 -8.282 1.00 89.44 83 ILE A C 1
ATOM 670 O O . ILE A 1 83 ? 2.098 -0.383 -9.084 1.00 89.44 83 ILE A O 1
ATOM 674 N N . THR A 1 84 ? 0.004 0.226 -8.559 1.00 89.12 84 THR A N 1
ATOM 675 C CA . THR A 1 84 ? -0.596 -0.263 -9.812 1.00 89.12 84 THR A CA 1
ATOM 676 C C . THR A 1 84 ? -0.060 0.488 -11.031 1.00 89.12 84 THR A C 1
ATOM 678 O O . THR A 1 84 ? 0.277 -0.130 -12.048 1.00 89.12 84 THR A O 1
ATOM 681 N N . HIS A 1 85 ? 0.062 1.812 -10.927 1.00 91.44 85 HIS A N 1
ATOM 682 C CA . HIS A 1 85 ? 0.609 2.649 -11.988 1.00 91.44 85 HIS A CA 1
ATOM 683 C C . HIS A 1 85 ? 2.076 2.298 -12.282 1.00 91.44 85 HIS A C 1
ATOM 685 O O . HIS A 1 85 ? 2.428 2.032 -13.432 1.00 91.44 85 HIS A O 1
ATOM 691 N N . ILE A 1 86 ? 2.913 2.190 -11.242 1.00 90.56 86 ILE A N 1
ATOM 692 C CA . ILE A 1 86 ? 4.330 1.813 -11.376 1.00 90.56 86 ILE A CA 1
ATOM 693 C C . ILE A 1 86 ? 4.471 0.428 -12.018 1.00 90.56 86 ILE A C 1
ATOM 695 O O . ILE A 1 86 ? 5.248 0.257 -12.958 1.00 90.56 86 ILE A O 1
ATOM 699 N N . THR A 1 87 ? 3.686 -0.552 -11.562 1.00 88.75 87 THR A N 1
ATOM 700 C CA . THR A 1 87 ? 3.703 -1.920 -12.107 1.00 88.75 87 THR A CA 1
ATOM 701 C C . THR A 1 87 ? 3.365 -1.928 -13.602 1.00 88.75 87 THR A C 1
ATOM 703 O O . THR A 1 87 ? 4.017 -2.606 -14.403 1.00 88.75 87 THR A O 1
ATOM 706 N N . SER A 1 88 ? 2.379 -1.123 -14.003 1.00 90.19 88 SER A N 1
ATOM 707 C CA . SER A 1 88 ? 1.944 -1.004 -15.397 1.00 90.19 88 SER A CA 1
ATOM 708 C C . SER A 1 88 ? 3.016 -0.365 -16.284 1.00 90.19 88 SER A C 1
ATOM 710 O O . SER A 1 88 ? 3.341 -0.913 -17.347 1.00 90.19 88 SER A O 1
ATOM 712 N N . GLU A 1 89 ? 3.623 0.737 -15.832 1.00 92.12 89 GLU A N 1
ATOM 713 C CA . GLU A 1 89 ? 4.692 1.416 -16.571 1.00 92.12 89 GLU A CA 1
ATOM 714 C C . GLU A 1 89 ? 5.959 0.562 -16.668 1.00 92.12 89 GLU A C 1
ATOM 716 O O . GLU A 1 89 ? 6.534 0.441 -17.753 1.00 92.12 89 GLU A O 1
ATOM 721 N N . MET A 1 90 ? 6.340 -0.143 -15.599 1.00 89.25 90 MET A N 1
ATOM 722 C CA . MET A 1 90 ? 7.425 -1.131 -15.629 1.00 89.25 90 MET A CA 1
ATOM 723 C C . MET A 1 90 ? 7.171 -2.215 -16.684 1.00 89.25 90 MET A C 1
ATOM 725 O O . MET A 1 90 ? 8.055 -2.541 -17.484 1.00 89.25 90 MET A O 1
ATOM 729 N N . GLY A 1 91 ? 5.943 -2.738 -16.757 1.00 89.25 91 GLY A N 1
ATOM 730 C CA . GLY A 1 91 ? 5.540 -3.678 -17.803 1.00 89.25 91 G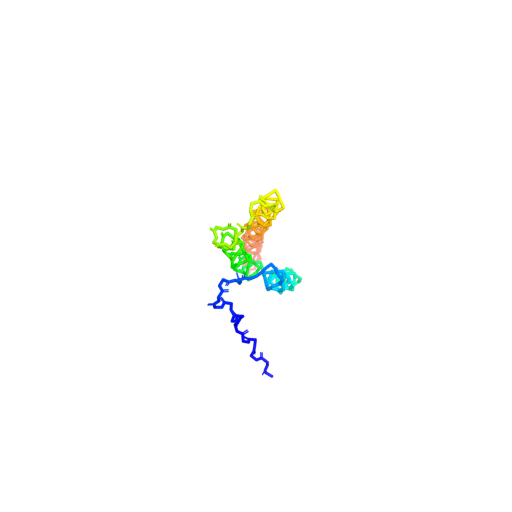LY A CA 1
ATOM 731 C C . GLY A 1 91 ? 5.662 -3.083 -19.212 1.00 89.25 91 GLY A C 1
ATOM 732 O O . GLY A 1 91 ? 6.141 -3.746 -20.140 1.00 89.25 91 GLY A O 1
ATOM 733 N N . ARG A 1 92 ? 5.274 -1.815 -19.388 1.00 92.25 92 ARG A N 1
ATOM 734 C CA . ARG A 1 92 ? 5.375 -1.091 -20.665 1.00 92.25 92 ARG A CA 1
ATOM 735 C C . ARG A 1 92 ? 6.829 -0.909 -21.102 1.00 92.25 92 ARG A C 1
ATOM 737 O O . ARG A 1 92 ? 7.151 -1.190 -22.262 1.00 92.25 92 ARG A O 1
ATOM 744 N N . ILE A 1 93 ? 7.703 -0.512 -20.177 1.00 92.94 93 ILE A N 1
ATOM 745 C CA . ILE A 1 93 ? 9.146 -0.347 -20.398 1.00 92.94 93 ILE A CA 1
ATOM 746 C C . ILE A 1 93 ? 9.774 -1.680 -20.809 1.00 92.94 93 ILE A C 1
ATOM 748 O O . ILE A 1 93 ? 10.420 -1.745 -21.858 1.00 92.94 93 ILE A O 1
ATOM 752 N N . ARG A 1 94 ? 9.507 -2.768 -20.070 1.00 90.69 94 ARG A N 1
ATOM 753 C CA . ARG A 1 94 ? 10.014 -4.117 -20.391 1.00 90.69 94 ARG A CA 1
ATOM 754 C C . ARG A 1 94 ? 9.619 -4.560 -21.802 1.00 90.69 94 ARG A C 1
ATOM 756 O O . ARG A 1 94 ? 10.465 -5.010 -22.575 1.00 90.69 94 ARG A O 1
ATOM 763 N N . ARG A 1 95 ? 8.352 -4.367 -22.192 1.00 92.56 95 ARG A N 1
ATOM 764 C CA . ARG A 1 95 ? 7.878 -4.693 -23.551 1.00 92.56 95 ARG A CA 1
ATOM 765 C C . ARG A 1 95 ? 8.548 -3.840 -24.629 1.00 92.56 95 ARG A C 1
ATOM 767 O O . ARG A 1 95 ? 8.828 -4.345 -25.718 1.00 92.56 95 ARG A O 1
ATOM 774 N N . LYS A 1 96 ? 8.778 -2.548 -24.372 1.00 93.94 96 LYS A N 1
ATOM 775 C CA . LYS A 1 96 ? 9.462 -1.648 -25.315 1.00 93.94 96 LYS A CA 1
ATOM 776 C C . LYS A 1 96 ? 10.929 -2.049 -25.493 1.00 93.94 96 LYS A C 1
ATOM 778 O O . LYS A 1 96 ? 11.372 -2.183 -26.632 1.00 93.94 96 LYS A O 1
ATOM 783 N N . ALA A 1 97 ? 11.635 -2.320 -24.396 1.00 91.50 97 ALA A N 1
ATOM 784 C CA . ALA A 1 97 ? 13.019 -2.785 -24.415 1.00 91.50 97 ALA A CA 1
ATOM 785 C C . ALA A 1 97 ? 13.157 -4.115 -25.173 1.00 91.50 97 ALA A C 1
ATOM 787 O O . ALA A 1 97 ? 13.945 -4.209 -26.114 1.00 91.50 97 ALA A O 1
ATOM 788 N N . GLY A 1 98 ? 12.310 -5.104 -24.864 1.00 92.75 98 GLY A N 1
ATOM 789 C CA . GLY A 1 98 ? 12.323 -6.399 -25.549 1.00 92.75 98 GLY A CA 1
ATOM 790 C C . GLY A 1 98 ? 12.053 -6.295 -27.055 1.00 92.75 98 GLY A C 1
ATOM 791 O O . GLY A 1 98 ? 12.725 -6.948 -27.852 1.00 92.75 98 GLY A O 1
ATOM 792 N N . ARG A 1 99 ? 11.115 -5.432 -27.476 1.00 92.44 99 ARG A N 1
ATOM 793 C CA . ARG A 1 99 ? 10.879 -5.152 -28.905 1.00 92.44 99 ARG A CA 1
ATOM 794 C C . ARG A 1 99 ? 12.103 -4.527 -29.575 1.00 92.44 99 ARG A C 1
ATOM 796 O O . ARG A 1 99 ? 12.485 -4.971 -30.655 1.00 92.44 99 ARG A O 1
ATOM 803 N N . LYS A 1 100 ? 12.737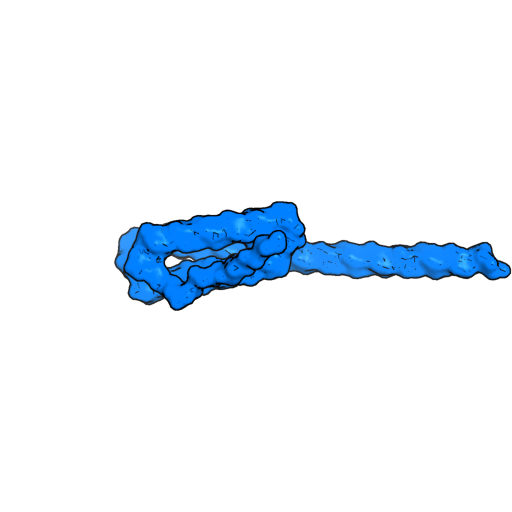 -3.544 -28.929 1.00 92.50 100 LYS A N 1
ATOM 804 C CA . LYS A 1 100 ? 13.930 -2.880 -29.471 1.00 92.50 100 LYS A CA 1
ATOM 805 C C . LYS A 1 100 ? 15.106 -3.847 -29.616 1.00 92.50 100 LYS A C 1
ATOM 807 O O . LYS A 1 100 ? 15.768 -3.828 -30.647 1.00 92.50 100 LYS A O 1
ATOM 812 N N . MET A 1 101 ? 15.331 -4.721 -28.634 1.00 90.88 101 MET A N 1
ATOM 813 C CA . MET A 1 101 ? 16.379 -5.746 -28.704 1.00 90.88 101 MET A CA 1
ATOM 814 C C . MET A 1 101 ? 16.157 -6.719 -29.865 1.00 90.88 101 MET A C 1
ATOM 816 O O . MET A 1 101 ? 17.086 -6.977 -30.625 1.00 90.88 101 MET A O 1
ATOM 820 N N . ARG A 1 102 ? 14.923 -7.211 -30.056 1.00 91.50 102 ARG A N 1
ATOM 821 C CA . ARG A 1 102 ? 14.591 -8.082 -31.199 1.00 91.50 102 ARG A CA 1
ATOM 822 C C . ARG A 1 102 ? 14.853 -7.398 -32.538 1.00 91.50 102 ARG A C 1
ATOM 824 O O . ARG A 1 102 ? 15.429 -8.013 -33.427 1.00 91.50 102 ARG A O 1
ATOM 831 N N . GLN A 1 103 ? 14.489 -6.122 -32.656 1.00 91.25 103 GLN A N 1
ATOM 832 C CA . GLN A 1 103 ? 14.755 -5.334 -33.858 1.00 91.25 103 GLN A CA 1
ATOM 833 C C . GLN A 1 103 ? 16.264 -5.207 -34.132 1.00 91.25 103 GLN A C 1
ATOM 835 O O . GLN A 1 103 ? 16.705 -5.453 -35.249 1.00 91.25 103 GLN A O 1
ATOM 840 N N . LEU A 1 104 ? 17.063 -4.859 -33.116 1.00 89.31 104 LEU A N 1
ATOM 841 C CA . LEU A 1 104 ? 18.520 -4.733 -33.250 1.00 89.31 104 LEU A CA 1
ATOM 842 C C . LEU A 1 104 ? 19.192 -6.064 -33.621 1.00 89.31 104 LEU A C 1
ATOM 844 O O . LEU A 1 104 ? 20.093 -6.077 -34.457 1.00 89.31 104 LEU A O 1
ATOM 848 N N . ASN A 1 105 ? 18.740 -7.177 -33.040 1.00 87.62 105 ASN A N 1
ATOM 849 C CA . ASN A 1 105 ? 19.252 -8.506 -33.376 1.00 87.62 105 ASN A CA 1
ATOM 850 C C . ASN A 1 105 ? 18.895 -8.914 -34.812 1.00 87.62 105 ASN A C 1
ATOM 852 O O . ASN A 1 105 ? 19.736 -9.492 -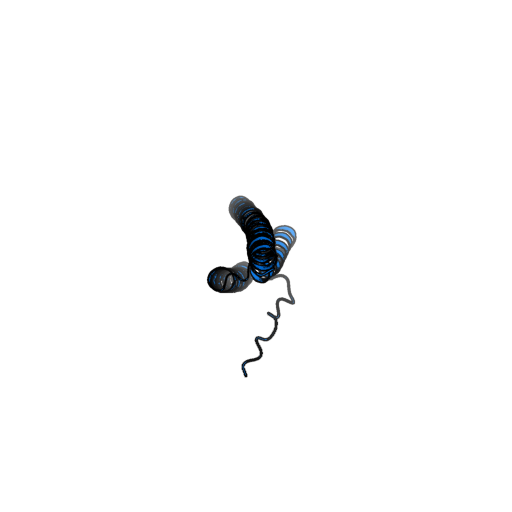35.492 1.00 87.62 105 ASN A O 1
ATOM 856 N N . GLY A 1 106 ? 17.699 -8.558 -35.296 1.00 86.19 106 GLY A N 1
ATOM 857 C CA . GLY A 1 106 ? 17.309 -8.766 -36.693 1.00 86.19 106 GLY A CA 1
ATOM 858 C C . GLY A 1 106 ? 18.224 -8.028 -37.674 1.00 86.19 106 GLY A C 1
ATOM 859 O O . GLY A 1 106 ? 18.749 -8.645 -38.594 1.00 86.19 106 GLY A O 1
ATOM 860 N N . TYR A 1 107 ? 18.501 -6.742 -37.421 1.00 80.31 107 TYR A N 1
ATOM 861 C CA . TYR A 1 107 ? 19.442 -5.959 -38.239 1.00 80.31 107 TYR A CA 1
ATOM 862 C C . TYR A 1 107 ? 20.873 -6.510 -38.220 1.00 80.31 107 TYR A C 1
ATOM 864 O O . TYR A 1 107 ? 21.591 -6.401 -39.211 1.00 80.31 107 TYR A O 1
ATOM 872 N N . ARG A 1 108 ? 21.317 -7.074 -37.090 1.00 77.56 108 ARG A N 1
ATOM 873 C CA . ARG A 1 108 ? 22.629 -7.729 -37.002 1.00 77.56 108 ARG A CA 1
ATOM 874 C C . ARG A 1 108 ? 22.666 -9.007 -37.834 1.00 77.56 108 ARG A C 1
ATOM 876 O O . ARG A 1 108 ? 23.600 -9.178 -38.603 1.00 77.56 108 ARG A O 1
ATOM 883 N N . ALA A 1 109 ? 21.642 -9.853 -37.727 1.00 72.44 109 ALA A N 1
ATOM 884 C CA . ALA A 1 109 ? 21.564 -11.108 -38.469 1.00 72.44 109 ALA A CA 1
ATOM 885 C C . ALA A 1 109 ? 21.526 -10.892 -39.991 1.00 72.44 109 ALA A C 1
ATOM 887 O O . ALA A 1 109 ? 22.204 -11.613 -40.716 1.00 72.44 109 ALA A O 1
ATOM 888 N N . SER A 1 110 ? 20.819 -9.859 -40.465 1.00 72.25 110 SER A N 1
ATOM 889 C CA . SER A 1 110 ? 20.726 -9.528 -41.893 1.00 72.25 110 SER A CA 1
ATOM 890 C C . SER A 1 110 ? 21.989 -8.893 -42.488 1.00 72.25 110 SER A C 1
ATOM 892 O O . SER A 1 110 ? 22.042 -8.703 -43.693 1.00 72.25 110 SER A O 1
ATOM 894 N N . ARG A 1 111 ? 22.975 -8.496 -41.667 1.00 66.31 111 ARG A N 1
ATOM 895 C CA . ARG A 1 111 ? 24.240 -7.882 -42.125 1.00 66.31 111 ARG A CA 1
ATOM 896 C C . ARG A 1 111 ? 25.391 -8.891 -42.233 1.00 66.31 111 ARG A C 1
ATOM 898 O O . ARG A 1 111 ? 26.435 -8.561 -42.779 1.00 66.31 111 ARG A O 1
ATOM 905 N N . THR A 1 112 ? 25.224 -10.082 -41.662 1.00 61.88 112 THR A N 1
ATOM 906 C CA . THR A 1 112 ? 26.197 -11.192 -41.717 1.00 61.88 112 THR A CA 1
ATOM 907 C C . THR A 1 112 ? 25.895 -12.221 -42.814 1.00 61.88 112 THR A C 1
ATOM 909 O O . THR A 1 112 ? 26.562 -13.251 -42.858 1.00 61.88 112 THR A O 1
ATOM 912 N N . GLN A 1 113 ? 24.908 -11.955 -43.674 1.00 51.78 113 GLN A N 1
ATOM 913 C CA . GLN A 1 113 ? 24.674 -12.657 -44.943 1.00 51.78 113 GLN A CA 1
ATOM 914 C C . GLN A 1 113 ? 25.143 -11.775 -46.096 1.00 51.78 113 GLN A C 1
ATOM 916 O O . GLN A 1 113 ? 25.651 -12.350 -47.080 1.00 51.78 113 GLN A O 1
#

Organism: NCBI:txid332980

Foldseek 3Di:
DDPPPDPPPPDQDQDPVSLVVVLVVLVVQLVVCVVVVVLVSNLVSLVVSLVSLVCCCVPRDDPPCVVVSVVVNVVSVVVNVVSVVVVVVVVVVVVVVVVVVVVVVVVVVVVVD

Radius of gyration: 20.95 Å; chains: 1; bounding box: 44×32×65 Å